Protein AF-A0AAD4SKF1-F1 (afdb_monomer_lite)

Structure (mmCIF, N/CA/C/O backbone):
data_AF-A0AAD4SKF1-F1
#
_entry.id   AF-A0AAD4SKF1-F1
#
loop_
_atom_site.group_PDB
_atom_site.id
_atom_site.type_symbol
_atom_site.label_atom_id
_atom_site.label_alt_id
_atom_site.label_comp_id
_atom_site.label_asym_id
_atom_site.label_entity_id
_atom_site.label_seq_id
_atom_site.pdbx_PDB_ins_code
_atom_site.Cartn_x
_atom_site.Cartn_y
_atom_site.Cartn_z
_atom_site.occupancy
_atom_site.B_iso_or_equiv
_atom_site.auth_seq_id
_atom_site.auth_comp_id
_atom_site.auth_asym_id
_atom_site.auth_atom_id
_atom_site.pdbx_PDB_model_num
ATOM 1 N N . MET A 1 1 ? -2.259 7.192 12.592 1.00 84.12 1 MET A N 1
ATOM 2 C CA . MET A 1 1 ? -1.597 6.979 11.289 1.00 84.12 1 MET A CA 1
ATOM 3 C C . MET A 1 1 ? -1.016 5.579 11.291 1.00 84.12 1 MET A C 1
ATOM 5 O O . MET A 1 1 ? -0.489 5.170 12.316 1.00 84.12 1 MET A O 1
ATOM 9 N N . LEU A 1 2 ? -1.175 4.856 10.191 1.00 89.69 2 LEU A N 1
ATOM 10 C CA . LEU A 1 2 ? -0.550 3.568 9.921 1.00 89.69 2 LEU A CA 1
ATOM 11 C C . LEU A 1 2 ? 0.707 3.838 9.097 1.00 89.69 2 LEU A C 1
ATOM 13 O O . LEU A 1 2 ? 0.640 4.530 8.077 1.00 89.69 2 LEU A O 1
ATOM 17 N N . PHE A 1 3 ? 1.848 3.371 9.596 1.00 91.25 3 PHE A N 1
ATOM 18 C CA . PHE A 1 3 ? 3.149 3.567 8.961 1.00 91.25 3 PHE A CA 1
ATOM 19 C C . PHE A 1 3 ? 3.421 2.466 7.932 1.00 91.25 3 PHE A C 1
ATOM 21 O O . PHE A 1 3 ? 2.846 1.385 8.055 1.00 91.25 3 PHE A O 1
ATOM 28 N N . PRO A 1 4 ? 4.313 2.688 6.953 1.00 91.12 4 PRO A N 1
ATOM 29 C CA . PRO A 1 4 ? 4.586 1.712 5.898 1.00 91.12 4 PRO A CA 1
ATOM 30 C C . PRO A 1 4 ? 4.920 0.300 6.405 1.00 91.12 4 PRO A C 1
ATOM 32 O O . PRO A 1 4 ? 4.429 -0.674 5.853 1.00 91.12 4 PRO A O 1
ATOM 35 N N . ARG A 1 5 ? 5.643 0.189 7.529 1.00 91.81 5 ARG A N 1
ATOM 36 C CA . ARG A 1 5 ? 5.985 -1.085 8.199 1.00 91.81 5 ARG A CA 1
ATOM 37 C C . ARG A 1 5 ? 4.788 -1.872 8.753 1.00 91.81 5 ARG A C 1
ATOM 39 O O . ARG A 1 5 ? 4.944 -3.023 9.130 1.00 91.81 5 ARG A O 1
ATOM 46 N N . SER A 1 6 ? 3.618 -1.243 8.867 1.00 91.75 6 SER A N 1
ATOM 47 C CA . SER A 1 6 ? 2.388 -1.902 9.329 1.00 91.75 6 SER A CA 1
ATOM 48 C C . SER A 1 6 ? 1.557 -2.503 8.195 1.00 91.75 6 SER A C 1
ATOM 50 O O . SER A 1 6 ? 0.544 -3.147 8.466 1.00 91.75 6 SER A O 1
ATOM 52 N N . PHE A 1 7 ? 1.956 -2.283 6.940 1.00 92.50 7 PHE A N 1
ATOM 53 C CA . PHE A 1 7 ? 1.319 -2.915 5.793 1.00 92.50 7 PHE A CA 1
ATOM 54 C C . PHE A 1 7 ? 1.949 -4.274 5.518 1.00 92.50 7 PHE A C 1
ATOM 56 O O . PHE A 1 7 ? 3.154 -4.432 5.670 1.00 92.50 7 PHE A O 1
ATOM 63 N N . GLY A 1 8 ? 1.129 -5.232 5.093 1.00 93.06 8 GLY A N 1
ATOM 64 C CA . GLY A 1 8 ? 1.609 -6.460 4.472 1.00 93.06 8 GLY A CA 1
ATOM 65 C C . GLY A 1 8 ? 1.597 -6.276 2.965 1.00 93.06 8 GLY A C 1
ATOM 66 O O . GLY A 1 8 ? 0.540 -6.003 2.392 1.00 93.06 8 GLY A O 1
ATOM 67 N N . ILE A 1 9 ? 2.753 -6.393 2.322 1.00 93.12 9 ILE A N 1
ATOM 68 C CA . ILE A 1 9 ? 2.884 -6.155 0.885 1.00 93.12 9 ILE A CA 1
ATOM 69 C C . ILE A 1 9 ? 3.360 -7.432 0.190 1.00 93.12 9 ILE A C 1
ATOM 71 O O . ILE A 1 9 ? 4.289 -8.113 0.629 1.00 93.12 9 ILE A O 1
ATOM 75 N N . THR A 1 10 ? 2.722 -7.778 -0.928 1.00 92.88 10 THR A N 1
ATOM 76 C CA . THR A 1 10 ? 3.161 -8.928 -1.723 1.00 92.88 10 THR A CA 1
ATOM 77 C C . THR A 1 10 ? 4.580 -8.695 -2.236 1.00 92.88 10 THR A C 1
ATOM 79 O O . THR A 1 10 ? 4.869 -7.681 -2.872 1.00 92.88 10 THR A O 1
ATOM 82 N N . TRP A 1 11 ? 5.456 -9.662 -1.950 1.00 92.38 11 TRP A N 1
ATOM 83 C CA . TRP A 1 11 ? 6.889 -9.627 -2.257 1.00 92.38 11 TRP A CA 1
ATOM 84 C C . TRP A 1 11 ? 7.690 -8.510 -1.563 1.00 92.38 11 TRP A C 1
ATOM 86 O O . TRP A 1 11 ? 8.772 -8.174 -2.030 1.00 92.38 11 TRP A O 1
ATOM 96 N N . GLU A 1 12 ? 7.221 -7.966 -0.435 1.00 91.69 12 GLU A N 1
ATOM 97 C CA . GLU A 1 12 ? 7.895 -6.861 0.283 1.00 91.69 12 GLU A CA 1
ATOM 98 C C . GLU A 1 12 ? 9.364 -7.127 0.653 1.00 91.69 12 GLU A C 1
ATOM 100 O O . GLU A 1 12 ? 10.178 -6.209 0.707 1.00 91.69 12 GLU A O 1
ATOM 105 N N . ASN A 1 13 ? 9.712 -8.393 0.902 1.00 90.94 13 ASN A N 1
ATOM 106 C CA . ASN A 1 13 ? 11.055 -8.803 1.316 1.00 90.94 13 ASN A CA 1
ATOM 107 C C . ASN A 1 13 ? 12.017 -8.997 0.132 1.00 90.94 13 ASN A C 1
ATOM 109 O O . ASN A 1 13 ? 13.174 -9.362 0.333 1.00 90.94 13 ASN A O 1
ATOM 113 N N . ASP A 1 14 ? 11.549 -8.780 -1.097 1.00 94.81 14 ASP A N 1
ATOM 114 C CA . ASP A 1 14 ? 12.344 -8.918 -2.308 1.00 94.81 14 ASP A CA 1
ATOM 115 C C . ASP A 1 14 ? 12.666 -7.541 -2.895 1.00 94.81 14 ASP A C 1
ATOM 117 O O . ASP A 1 14 ? 11.816 -6.844 -3.460 1.00 94.81 14 ASP A O 1
ATOM 121 N N . THR A 1 15 ? 13.942 -7.171 -2.795 1.00 94.69 15 THR A N 1
ATOM 122 C CA . THR A 1 15 ? 14.449 -5.865 -3.228 1.00 94.69 15 THR A CA 1
ATOM 123 C C . THR A 1 15 ? 14.369 -5.635 -4.734 1.00 94.69 15 THR A C 1
ATOM 125 O O . THR A 1 15 ? 14.543 -4.506 -5.191 1.00 94.69 15 THR A O 1
ATOM 128 N N . ARG A 1 16 ? 14.066 -6.675 -5.523 1.00 95.19 16 ARG A N 1
ATOM 129 C CA . ARG A 1 16 ? 13.777 -6.546 -6.959 1.00 95.19 16 ARG A CA 1
ATOM 130 C C . ARG A 1 16 ? 12.426 -5.884 -7.221 1.00 95.19 16 ARG A C 1
ATOM 132 O O . ARG A 1 16 ? 12.236 -5.327 -8.299 1.00 95.19 16 ARG A O 1
ATOM 139 N N . TYR A 1 17 ? 11.503 -5.956 -6.263 1.00 95.56 17 TYR A N 1
ATOM 140 C CA . TYR A 1 17 ? 10.140 -5.442 -6.396 1.00 95.56 17 TYR A CA 1
ATOM 141 C C . TYR A 1 17 ? 9.876 -4.250 -5.486 1.00 95.56 17 TYR A C 1
ATOM 143 O O . TYR A 1 17 ? 9.131 -3.354 -5.884 1.00 95.56 17 TYR A O 1
ATOM 151 N N . TRP A 1 18 ? 10.511 -4.202 -4.313 1.00 95.81 18 TRP A N 1
ATOM 152 C CA . TRP A 1 18 ? 10.279 -3.144 -3.339 1.00 95.81 18 TRP A CA 1
ATOM 153 C C . TRP A 1 18 ? 11.546 -2.695 -2.617 1.00 95.81 18 TRP A C 1
ATOM 155 O O . TRP A 1 18 ? 12.350 -3.511 -2.182 1.00 95.81 18 TRP A O 1
ATOM 165 N N . ILE A 1 19 ? 11.709 -1.387 -2.424 1.00 94.94 19 ILE A N 1
ATOM 166 C CA . ILE A 1 19 ? 12.865 -0.813 -1.723 1.00 94.94 19 ILE A CA 1
ATOM 167 C C . ILE A 1 19 ? 12.383 0.065 -0.568 1.00 94.94 19 ILE A C 1
ATOM 169 O O . ILE A 1 19 ? 11.399 0.797 -0.685 1.00 94.94 19 ILE A O 1
ATOM 173 N N . TRP A 1 20 ? 13.066 -0.031 0.571 1.00 93.88 20 TRP A N 1
ATOM 174 C CA . TRP A 1 20 ? 12.877 0.870 1.706 1.00 93.88 20 TRP A CA 1
ATOM 175 C C . TRP A 1 20 ? 13.731 2.119 1.513 1.00 93.88 20 TRP A C 1
ATOM 177 O O . TRP A 1 20 ? 14.927 2.017 1.249 1.00 93.88 20 TRP A O 1
ATOM 187 N N . LEU A 1 21 ? 13.115 3.289 1.653 1.00 91.00 21 LEU A N 1
ATOM 188 C CA . LEU A 1 21 ? 13.777 4.586 1.550 1.00 91.00 21 LEU A CA 1
ATOM 189 C C . LEU A 1 21 ? 13.539 5.390 2.823 1.00 91.00 21 LEU A C 1
ATOM 191 O O . LEU A 1 21 ? 12.460 5.321 3.407 1.00 91.00 21 LEU A O 1
ATOM 195 N N . SER A 1 22 ? 14.509 6.215 3.202 1.00 89.69 22 SER A N 1
ATOM 196 C CA . SER A 1 22 ? 14.328 7.240 4.229 1.00 89.69 22 SER A CA 1
ATOM 197 C C . SER A 1 22 ? 14.125 8.581 3.543 1.00 89.69 22 SER A C 1
ATOM 199 O O . SER A 1 22 ? 15.002 9.048 2.820 1.00 89.69 22 SER A O 1
ATOM 201 N N . ILE A 1 23 ? 12.962 9.198 3.750 1.00 85.19 23 ILE A N 1
ATOM 202 C CA . ILE A 1 23 ? 12.700 10.555 3.266 1.00 85.19 23 ILE A CA 1
ATOM 203 C C . ILE A 1 23 ? 12.734 11.538 4.427 1.00 85.19 23 ILE A C 1
ATOM 205 O O . ILE A 1 23 ? 12.078 11.341 5.452 1.00 85.19 23 ILE A O 1
ATOM 209 N N . THR A 1 24 ? 13.458 12.631 4.239 1.00 83.62 24 THR A N 1
ATOM 210 C CA . THR A 1 24 ? 13.462 13.752 5.172 1.00 83.62 24 THR A CA 1
ATOM 211 C C . THR A 1 24 ? 12.241 14.623 4.905 1.00 83.62 24 THR A C 1
ATOM 213 O O . THR A 1 24 ? 12.011 15.058 3.774 1.00 83.62 24 THR A O 1
ATOM 216 N N . LYS A 1 25 ? 11.427 14.875 5.932 1.00 72.06 25 LYS A N 1
ATOM 217 C CA . LYS A 1 25 ? 10.344 15.859 5.861 1.00 72.06 25 LYS A CA 1
ATOM 218 C C . LYS A 1 25 ? 10.623 17.031 6.796 1.00 72.06 25 LYS A C 1
ATOM 220 O O . LYS A 1 25 ? 10.913 16.787 7.970 1.00 72.06 25 LYS A O 1
ATOM 225 N N . PRO A 1 26 ? 10.418 18.274 6.328 1.00 72.69 26 PRO A N 1
ATOM 226 C CA . PRO A 1 26 ? 10.437 19.435 7.202 1.00 72.69 26 PRO A CA 1
ATOM 227 C C . PRO A 1 26 ? 9.386 19.274 8.300 1.00 72.69 26 PRO A C 1
ATOM 229 O O . PRO A 1 26 ? 8.220 18.985 8.007 1.00 72.69 26 PRO A O 1
ATOM 232 N N . SER A 1 27 ? 9.781 19.463 9.557 1.00 73.81 27 SER A N 1
ATOM 233 C CA . SER A 1 27 ? 8.853 19.486 10.688 1.00 73.81 27 SER A CA 1
ATOM 234 C C . SER A 1 27 ? 9.143 20.668 11.622 1.00 73.81 27 SER A C 1
ATOM 236 O O . SER A 1 27 ? 10.276 21.154 1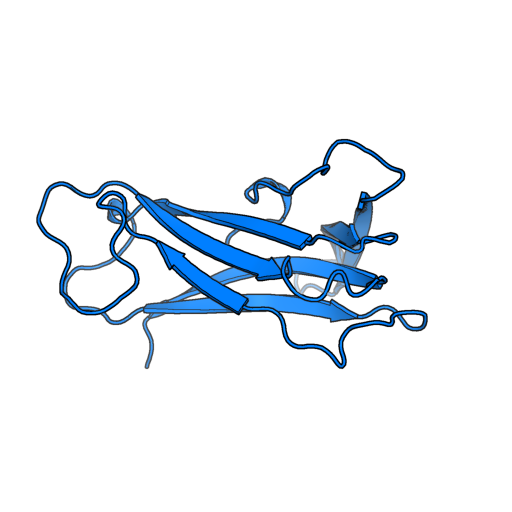1.664 1.00 73.81 27 SER A O 1
ATOM 238 N N . PRO A 1 28 ? 8.148 21.143 12.399 1.00 68.44 28 PRO A N 1
ATOM 239 C CA . PRO A 1 28 ? 8.322 22.277 13.312 1.00 68.44 28 PRO A CA 1
ATOM 240 C C . PRO A 1 28 ? 9.400 22.060 14.385 1.00 68.44 28 PRO A C 1
ATOM 242 O O . PRO A 1 28 ? 9.922 23.027 14.928 1.00 68.44 28 PRO A O 1
ATOM 245 N N . SER A 1 29 ? 9.720 20.802 14.704 1.00 74.06 29 SER A N 1
ATOM 246 C CA . SER A 1 29 ? 10.708 20.401 15.713 1.00 74.06 29 SER A CA 1
ATOM 247 C C . SER A 1 29 ? 12.060 19.982 15.117 1.00 74.06 29 SER A C 1
ATOM 249 O O . SER A 1 29 ? 12.864 19.369 15.814 1.00 74.06 29 SER A O 1
ATOM 251 N N . GLY A 1 30 ? 12.305 20.288 13.840 1.00 72.75 30 GLY A N 1
ATOM 252 C CA . GLY A 1 30 ? 13.463 19.816 13.077 1.00 72.75 30 GLY A CA 1
ATOM 253 C C . GLY A 1 30 ? 13.077 18.759 12.047 1.00 72.75 30 GLY A C 1
ATOM 254 O O . GLY A 1 30 ? 11.969 18.224 12.066 1.00 72.75 30 GLY A O 1
ATOM 255 N N . ASP A 1 31 ? 13.974 18.481 11.114 1.00 76.00 31 ASP A N 1
ATOM 256 C CA . ASP A 1 31 ? 13.721 17.524 10.044 1.00 76.00 31 ASP A CA 1
ATOM 257 C C . ASP A 1 31 ? 13.495 16.112 10.601 1.00 76.00 31 ASP A C 1
ATOM 259 O O . ASP A 1 31 ? 14.285 15.601 11.393 1.00 76.00 31 ASP A O 1
ATOM 263 N N . ALA A 1 32 ? 12.389 15.485 10.196 1.00 78.12 32 ALA A N 1
ATOM 264 C CA . ALA A 1 32 ? 12.043 14.129 10.598 1.00 78.12 32 ALA A CA 1
ATOM 265 C C . ALA A 1 32 ? 12.305 13.162 9.442 1.00 78.12 32 ALA A C 1
ATOM 267 O O . ALA A 1 32 ? 11.778 13.346 8.339 1.00 78.12 32 ALA A O 1
ATOM 268 N N . GLU A 1 33 ? 13.080 12.113 9.703 1.00 83.00 33 GLU A N 1
ATOM 269 C CA . GLU A 1 33 ? 13.228 10.993 8.779 1.00 83.00 33 GLU A CA 1
ATOM 270 C C . GLU A 1 33 ? 12.037 10.048 8.901 1.00 83.00 33 GLU A C 1
ATOM 272 O O . GLU A 1 33 ? 11.611 9.670 9.995 1.00 83.00 33 GLU A O 1
ATOM 277 N N . ILE A 1 34 ? 11.474 9.677 7.757 1.00 85.44 34 ILE A N 1
ATOM 278 C CA . ILE A 1 34 ? 10.358 8.743 7.674 1.00 85.44 34 ILE A CA 1
ATOM 279 C C . ILE A 1 34 ? 10.753 7.635 6.713 1.00 85.44 34 ILE A C 1
ATOM 281 O O . ILE A 1 34 ? 11.038 7.899 5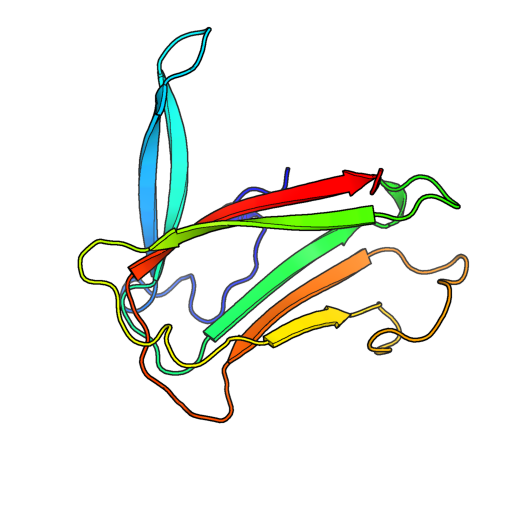.544 1.00 85.44 34 ILE A O 1
ATOM 285 N N . GLU A 1 35 ? 10.706 6.398 7.199 1.00 91.12 35 GLU A N 1
ATOM 286 C CA . GLU A 1 35 ? 10.801 5.227 6.338 1.00 91.12 35 GLU A CA 1
ATOM 287 C C . GLU A 1 35 ? 9.557 5.124 5.452 1.00 91.12 35 GLU A C 1
ATOM 289 O O . GLU A 1 35 ? 8.416 5.160 5.927 1.00 91.12 35 GLU A O 1
ATOM 294 N N . VAL A 1 36 ? 9.784 4.980 4.153 1.00 92.62 36 VAL A N 1
ATOM 295 C CA . VAL A 1 36 ? 8.762 4.789 3.127 1.00 92.62 36 VAL A CA 1
ATOM 296 C C . VAL A 1 36 ? 9.122 3.610 2.244 1.00 92.62 36 VAL A C 1
ATOM 298 O O . VAL A 1 36 ? 10.275 3.181 2.201 1.00 92.62 36 VAL A O 1
ATOM 301 N N . HIS A 1 37 ? 8.123 3.089 1.539 1.00 93.56 37 HIS A N 1
ATOM 302 C CA . HIS A 1 37 ? 8.306 1.931 0.678 1.00 93.56 37 HIS A CA 1
ATOM 303 C C . HIS A 1 37 ? 8.040 2.297 -0.777 1.00 93.56 37 HIS A C 1
ATOM 305 O O . HIS A 1 37 ? 6.942 2.755 -1.098 1.00 93.56 37 HIS A O 1
ATOM 311 N N . GLU A 1 38 ? 9.046 2.123 -1.632 1.00 95.75 38 GLU A N 1
ATOM 312 C CA . GLU A 1 38 ? 8.959 2.358 -3.070 1.00 95.75 38 GLU A CA 1
ATOM 313 C C . GLU A 1 38 ? 8.761 1.053 -3.842 1.00 95.75 38 GLU A C 1
ATOM 315 O O . GLU A 1 38 ? 9.472 0.072 -3.624 1.00 95.75 38 GLU A O 1
ATOM 320 N N . LEU A 1 39 ? 7.818 1.082 -4.780 1.00 96.62 39 LEU A N 1
ATOM 321 C CA . LEU A 1 39 ? 7.578 0.036 -5.759 1.00 96.62 39 LEU A CA 1
ATOM 322 C C . LEU A 1 39 ? 8.560 0.149 -6.928 1.00 96.62 39 LEU A C 1
ATOM 324 O O . LEU A 1 39 ? 8.467 1.081 -7.728 1.00 96.62 39 LEU A O 1
ATOM 328 N N . VAL A 1 40 ? 9.444 -0.835 -7.074 1.00 96.81 40 VAL A N 1
ATOM 329 C CA . VAL A 1 40 ? 10.460 -0.874 -8.134 1.00 96.81 40 VAL A CA 1
ATOM 330 C C . VAL A 1 40 ? 9.824 -1.168 -9.485 1.00 96.81 40 VAL A C 1
ATOM 332 O O . VAL A 1 40 ? 9.958 -0.360 -10.398 1.00 96.81 40 VAL A O 1
ATOM 335 N N . ASN A 1 41 ? 9.161 -2.319 -9.638 1.00 95.62 41 ASN A N 1
ATOM 336 C CA . ASN A 1 41 ? 8.405 -2.667 -10.842 1.00 95.62 41 ASN A CA 1
ATOM 337 C C . ASN A 1 41 ? 7.639 -3.989 -10.661 1.00 95.62 41 ASN A C 1
ATOM 339 O O . ASN A 1 41 ? 8.268 -5.023 -10.444 1.00 95.62 41 ASN A O 1
ATOM 343 N N . VAL A 1 42 ? 6.313 -3.996 -10.807 1.00 94.94 42 VAL A N 1
ATOM 344 C CA . VAL A 1 42 ? 5.495 -5.227 -10.740 1.00 94.94 42 VAL A CA 1
ATOM 345 C C . VAL A 1 42 ? 4.318 -5.178 -11.710 1.00 94.94 42 VAL A C 1
ATOM 347 O O . VAL A 1 42 ? 3.798 -4.105 -11.996 1.00 94.94 42 VAL A O 1
ATOM 350 N N . CYS A 1 43 ? 3.854 -6.337 -12.177 1.00 92.81 43 CYS A N 1
ATOM 351 C CA . CYS A 1 43 ? 2.584 -6.487 -12.901 1.00 92.81 43 CYS A CA 1
ATOM 352 C C . CYS A 1 43 ? 1.427 -6.982 -12.017 1.00 92.81 43 CYS A C 1
ATOM 354 O O . CYS A 1 43 ? 0.293 -7.042 -12.472 1.00 92.81 43 CYS A O 1
ATOM 356 N N . TRP A 1 44 ? 1.713 -7.333 -10.763 1.00 92.88 44 TRP A N 1
ATOM 357 C CA . TRP A 1 44 ? 0.746 -7.768 -9.761 1.00 92.88 44 TRP A CA 1
ATOM 358 C C . TRP A 1 44 ? 1.020 -6.970 -8.493 1.00 92.88 44 TRP A C 1
ATOM 360 O O . TRP A 1 44 ? 2.127 -7.017 -7.958 1.00 92.88 44 TRP A O 1
ATOM 370 N N . LEU A 1 45 ? 0.018 -6.243 -8.005 1.00 91.69 45 LEU A N 1
ATOM 371 C CA . LEU A 1 45 ? 0.151 -5.390 -6.827 1.00 91.69 45 LEU A CA 1
ATOM 372 C C . LEU A 1 45 ? -0.880 -5.788 -5.776 1.00 91.69 45 LEU A C 1
ATOM 374 O O . LEU A 1 45 ? -2.066 -5.696 -6.063 1.00 91.69 45 LEU A O 1
ATOM 378 N N . THR A 1 46 ? -0.449 -6.171 -4.571 1.00 93.12 46 THR A N 1
ATOM 379 C CA . THR A 1 46 ? -1.328 -6.256 -3.391 1.00 93.12 46 THR A CA 1
ATOM 380 C C . THR A 1 46 ? -0.663 -5.590 -2.192 1.00 93.12 46 THR A C 1
ATOM 382 O O . THR A 1 46 ? 0.460 -5.935 -1.819 1.00 93.12 46 THR A O 1
ATOM 385 N N . ILE A 1 47 ? -1.363 -4.636 -1.583 1.00 92.75 47 ILE A N 1
ATOM 386 C CA . ILE A 1 47 ? -0.974 -3.969 -0.339 1.00 92.75 47 ILE A CA 1
ATOM 387 C C . ILE A 1 47 ? -2.134 -4.139 0.635 1.00 92.75 47 ILE A C 1
ATOM 389 O O . ILE A 1 47 ? -3.247 -3.703 0.350 1.00 92.75 47 ILE A O 1
ATOM 393 N N . HIS A 1 48 ? -1.868 -4.725 1.794 1.00 91.88 48 HIS A N 1
ATOM 394 C CA . HIS A 1 48 ? -2.838 -4.899 2.865 1.00 91.88 48 HIS A CA 1
ATOM 395 C C . HIS A 1 48 ? -2.491 -3.988 4.030 1.00 91.88 48 HIS A C 1
ATOM 397 O O . HIS A 1 48 ? -1.346 -3.939 4.475 1.00 91.88 48 HIS A O 1
ATOM 403 N N . GLY A 1 49 ? -3.489 -3.324 4.592 1.00 90.56 49 GLY A N 1
ATOM 404 C CA . GLY A 1 49 ? -3.380 -2.752 5.921 1.00 90.56 49 GLY A CA 1
ATOM 405 C C . GLY A 1 49 ? -4.500 -3.231 6.817 1.00 90.56 49 GLY A C 1
ATOM 406 O O . GLY A 1 49 ? -5.579 -3.601 6.361 1.00 90.56 49 GLY A O 1
ATOM 407 N N . LYS A 1 50 ? -4.200 -3.245 8.109 1.00 89.56 50 LYS A N 1
ATOM 408 C CA . LYS A 1 50 ? -5.061 -3.780 9.155 1.00 89.56 50 LYS A CA 1
ATOM 409 C C . LYS A 1 50 ? -5.411 -2.688 10.149 1.00 89.56 50 LYS A C 1
ATOM 411 O O . LYS A 1 50 ? -4.581 -1.838 10.481 1.00 89.56 50 LYS A O 1
ATOM 416 N N . LEU A 1 51 ? -6.650 -2.711 10.618 1.00 87.88 51 LEU A N 1
ATOM 417 C CA . LEU A 1 51 ? -7.181 -1.755 11.573 1.00 87.88 51 LEU A CA 1
ATOM 418 C C . LEU A 1 51 ? -7.992 -2.477 12.639 1.00 87.88 51 LEU A C 1
ATOM 420 O O . LEU A 1 51 ? -9.053 -3.022 12.356 1.00 87.88 51 LEU A O 1
ATOM 424 N N . GLU A 1 52 ? -7.542 -2.406 13.884 1.00 86.44 52 GLU A N 1
ATOM 425 C CA . GLU A 1 52 ? -8.333 -2.889 15.011 1.00 86.44 52 GLU A CA 1
ATOM 426 C C . GLU A 1 52 ? -9.593 -2.031 15.203 1.00 86.44 52 GLU A C 1
ATOM 428 O O . GLU A 1 52 ? -9.505 -0.822 15.442 1.00 86.44 52 GLU A O 1
ATOM 433 N N . ILE A 1 53 ? -10.771 -2.658 15.135 1.00 83.38 53 ILE A N 1
ATOM 434 C CA . ILE A 1 53 ? -12.067 -1.965 15.262 1.00 83.38 53 ILE A CA 1
ATOM 435 C C . ILE A 1 53 ? -12.243 -1.390 16.669 1.00 83.38 53 ILE A C 1
ATOM 437 O O . ILE A 1 53 ? -12.851 -0.338 16.833 1.00 83.38 53 ILE A O 1
ATOM 441 N N . SER A 1 54 ? -11.648 -2.025 17.683 1.00 83.44 54 SER A N 1
ATOM 442 C CA . SER A 1 54 ? -11.652 -1.554 19.076 1.00 83.44 54 SER A CA 1
ATOM 443 C C . SER A 1 54 ? -11.061 -0.150 19.251 1.00 83.44 54 SER A C 1
ATOM 445 O O . SER A 1 54 ? -11.325 0.511 20.253 1.00 83.44 54 SER A O 1
ATOM 447 N N . ARG A 1 55 ? -10.269 0.324 18.279 1.00 84.81 55 ARG A N 1
ATOM 448 C CA . ARG A 1 55 ? -9.691 1.674 18.264 1.00 84.81 55 ARG A CA 1
ATOM 449 C C . ARG A 1 55 ? -10.636 2.721 17.669 1.00 84.81 55 ARG A C 1
ATOM 451 O O . ARG A 1 55 ? -10.286 3.901 17.644 1.00 84.81 55 ARG A O 1
ATOM 458 N N . LEU A 1 56 ? -11.798 2.304 17.170 1.00 87.38 56 LEU A N 1
ATOM 459 C CA . LEU A 1 56 ? -12.819 3.161 16.582 1.00 87.38 56 LEU A CA 1
ATOM 460 C C . LEU A 1 56 ? -13.956 3.410 17.573 1.00 87.38 56 LEU A C 1
ATOM 462 O O . LEU A 1 56 ? -14.321 2.557 18.377 1.00 87.38 56 LEU A O 1
ATOM 466 N N . SER A 1 57 ? -14.540 4.599 17.494 1.00 89.25 57 SER A N 1
ATOM 467 C CA . SER A 1 57 ? -15.711 4.971 18.277 1.00 89.25 57 SER A CA 1
ATOM 468 C C . SER A 1 57 ? -16.982 4.440 17.603 1.00 89.25 57 SER A C 1
ATOM 470 O O . SER A 1 57 ? -17.189 4.695 16.411 1.00 89.25 57 SER A O 1
ATOM 472 N N . PRO A 1 58 ? -17.862 3.737 18.340 1.00 87.38 58 PRO A N 1
ATOM 473 C CA . PRO A 1 58 ? -19.134 3.268 17.801 1.00 87.38 58 PRO A CA 1
ATOM 474 C C . PRO A 1 58 ? -19.991 4.410 17.244 1.00 87.38 58 PRO A C 1
ATOM 476 O O . PRO A 1 58 ? -20.018 5.509 17.793 1.00 87.38 58 PRO A O 1
ATOM 479 N N . GLY A 1 59 ? -20.716 4.141 16.156 1.00 85.00 59 GLY A N 1
ATOM 480 C CA . GLY A 1 59 ? -21.634 5.108 15.539 1.00 85.00 59 GLY A CA 1
ATOM 481 C C . GLY A 1 59 ? -20.964 6.238 14.748 1.00 85.00 59 GLY A C 1
ATOM 482 O O . GLY A 1 59 ? -21.667 7.092 14.212 1.00 85.00 59 GLY A O 1
ATOM 483 N N . VAL A 1 60 ? -19.633 6.241 14.637 1.00 88.31 60 VAL A N 1
ATOM 484 C CA . VAL A 1 60 ? -18.878 7.224 13.852 1.00 88.31 60 VAL A CA 1
ATOM 485 C C . VAL A 1 60 ? -18.523 6.637 12.488 1.00 88.31 60 VAL A C 1
ATOM 487 O O . VAL A 1 60 ? -18.026 5.517 12.386 1.00 88.31 60 VAL A O 1
ATOM 490 N N . ASN A 1 61 ? -18.752 7.409 11.425 1.00 86.44 61 ASN A N 1
ATOM 491 C CA . ASN A 1 61 ? -18.262 7.063 10.095 1.00 86.44 61 ASN A CA 1
ATOM 492 C C . ASN A 1 61 ? -16.776 7.408 10.004 1.00 86.44 61 ASN A C 1
ATOM 494 O O . ASN A 1 61 ? -16.387 8.537 10.295 1.00 86.44 61 ASN A O 1
ATOM 498 N N . TYR A 1 62 ? -15.957 6.460 9.564 1.00 88.12 62 TYR A N 1
ATOM 499 C CA . TYR A 1 62 ? -14.528 6.665 9.349 1.00 88.12 62 TYR A CA 1
ATOM 500 C C . TYR A 1 62 ? -14.194 6.643 7.861 1.00 88.12 62 TYR A C 1
ATOM 502 O O . TYR A 1 62 ? -14.864 5.985 7.067 1.00 88.12 62 TYR A O 1
ATOM 510 N N . GLU A 1 63 ? -13.129 7.345 7.496 1.00 88.19 63 GLU A N 1
ATOM 511 C CA . GLU A 1 63 ? -12.484 7.223 6.194 1.00 88.19 63 GLU A CA 1
ATOM 512 C C . GLU A 1 63 ? -11.019 6.813 6.358 1.00 88.19 63 GLU A C 1
ATOM 514 O O . GLU A 1 63 ? -10.357 7.179 7.337 1.00 88.19 63 GLU A O 1
ATOM 519 N N . VAL A 1 64 ? -10.526 6.049 5.381 1.00 87.38 64 VAL A N 1
ATOM 520 C CA . VAL A 1 64 ? -9.119 5.667 5.254 1.00 87.38 64 VAL A CA 1
ATOM 521 C 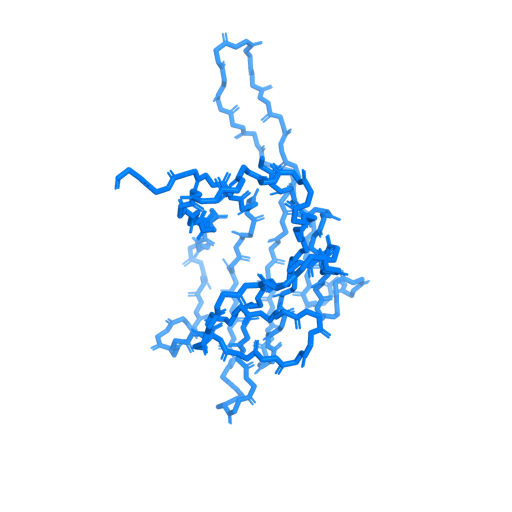C . VAL A 1 64 ? -8.516 6.482 4.115 1.00 87.38 64 VAL A C 1
ATOM 523 O O . VAL A 1 64 ? -8.957 6.389 2.974 1.00 87.38 64 VAL A O 1
ATOM 526 N N . VAL A 1 65 ? -7.513 7.296 4.431 1.00 89.44 65 VAL A N 1
ATOM 527 C CA . VAL A 1 65 ? -6.809 8.158 3.477 1.00 89.44 65 VAL A CA 1
ATOM 528 C C . VAL A 1 65 ? -5.389 7.640 3.308 1.00 89.44 65 VAL A C 1
ATOM 530 O O . VAL A 1 65 ? -4.578 7.742 4.230 1.00 89.44 65 VAL A O 1
ATOM 533 N N . PHE A 1 66 ? -5.072 7.099 2.134 1.00 89.00 66 PHE A N 1
ATOM 534 C CA . PHE A 1 66 ? -3.705 6.711 1.797 1.00 89.00 66 PHE A CA 1
ATOM 535 C C . PHE A 1 66 ? -2.876 7.935 1.428 1.00 89.00 66 PHE A C 1
ATOM 537 O O . PHE A 1 66 ? -3.308 8.795 0.663 1.00 89.00 66 PHE A O 1
ATOM 544 N N . ILE A 1 67 ? -1.663 7.999 1.967 1.00 91.81 67 ILE A N 1
ATOM 545 C CA . ILE A 1 67 ? -0.683 9.018 1.620 1.00 91.81 67 ILE A CA 1
ATOM 546 C C . ILE A 1 67 ? 0.355 8.358 0.724 1.00 91.81 67 ILE A C 1
ATOM 548 O O . ILE A 1 67 ? 1.166 7.551 1.183 1.00 91.81 67 ILE A O 1
ATOM 552 N N . VAL A 1 68 ? 0.333 8.728 -0.551 1.00 91.81 68 VAL A N 1
ATOM 553 C CA . VAL A 1 68 ? 1.211 8.171 -1.581 1.00 91.81 68 VAL A CA 1
ATOM 554 C C . VAL A 1 68 ? 1.917 9.274 -2.363 1.00 91.81 68 VAL A C 1
ATOM 556 O O . VAL A 1 68 ? 1.504 10.434 -2.336 1.00 91.81 68 VAL A O 1
ATOM 559 N N . MET A 1 69 ? 3.002 8.915 -3.040 1.00 92.88 69 MET A N 1
ATOM 560 C CA . MET A 1 69 ? 3.631 9.723 -4.084 1.00 92.88 69 MET A CA 1
ATOM 561 C C . MET A 1 69 ? 3.935 8.850 -5.292 1.00 92.88 69 MET A C 1
ATOM 563 O O . MET A 1 69 ? 4.107 7.642 -5.151 1.00 92.88 69 MET A O 1
ATOM 567 N N . LEU A 1 70 ? 4.054 9.486 -6.451 1.00 94.44 70 LEU A N 1
ATOM 568 C CA . LEU A 1 70 ? 4.617 8.886 -7.648 1.00 94.44 70 LEU A CA 1
ATOM 569 C C . LEU A 1 70 ? 5.976 9.530 -7.925 1.00 94.44 70 LEU A C 1
ATOM 571 O O . LEU A 1 70 ? 6.084 10.756 -7.893 1.00 94.44 70 LEU A O 1
ATOM 575 N N . GLN A 1 71 ? 6.994 8.703 -8.155 1.00 94.50 71 GLN A N 1
ATOM 576 C CA . GLN A 1 71 ? 8.310 9.146 -8.611 1.00 94.50 71 GLN A CA 1
ATOM 577 C C . GLN A 1 71 ? 8.231 9.737 -10.025 1.00 94.50 71 GLN A C 1
ATOM 579 O O . GLN A 1 71 ? 7.289 9.471 -10.777 1.00 94.50 71 GLN A O 1
ATOM 584 N N . GLU A 1 72 ? 9.237 10.527 -10.396 1.00 94.00 72 GLU A N 1
ATOM 585 C CA . GLU A 1 72 ? 9.314 11.174 -11.712 1.00 94.00 72 GLU A CA 1
ATOM 586 C C . GLU A 1 72 ? 9.306 10.159 -12.867 1.00 94.00 72 GLU A C 1
ATOM 588 O O . GLU A 1 72 ? 8.645 10.378 -13.878 1.00 94.00 72 GLU A O 1
ATOM 593 N N . ASP A 1 73 ? 9.960 9.009 -12.690 1.00 94.75 73 ASP A N 1
ATOM 594 C CA . ASP A 1 73 ? 10.034 7.924 -13.674 1.00 94.75 73 ASP A CA 1
ATOM 595 C C . ASP A 1 73 ? 8.923 6.863 -13.510 1.00 94.75 73 ASP A C 1
ATOM 597 O O . ASP A 1 73 ? 9.024 5.744 -14.029 1.00 94.75 73 ASP A O 1
ATOM 601 N N . SER A 1 74 ? 7.855 7.196 -12.777 1.00 96.44 74 SER A N 1
ATOM 602 C CA . SER A 1 74 ? 6.718 6.299 -12.557 1.00 96.44 74 SER A CA 1
ATOM 603 C C . SER A 1 74 ? 5.904 6.052 -13.831 1.00 96.44 74 SER A C 1
ATOM 605 O O . SER A 1 74 ? 5.735 6.918 -14.689 1.00 96.44 74 SER A O 1
ATOM 607 N N . TYR A 1 75 ? 5.344 4.846 -13.946 1.00 96.69 75 TYR A N 1
ATOM 608 C CA . TYR A 1 75 ? 4.459 4.474 -15.051 1.00 96.69 75 TYR A CA 1
ATOM 609 C C . TYR A 1 75 ? 3.471 3.379 -14.637 1.00 96.69 75 TYR A C 1
ATOM 611 O O . TYR A 1 75 ? 3.599 2.773 -13.573 1.00 96.69 75 TYR A O 1
ATOM 619 N N . GLY A 1 76 ? 2.477 3.122 -15.494 1.00 93.31 76 GLY A N 1
ATOM 620 C CA . GLY A 1 76 ? 1.498 2.047 -15.294 1.00 93.31 76 GLY A CA 1
ATOM 621 C C . GLY A 1 76 ? 0.302 2.409 -14.407 1.00 93.31 76 GLY A C 1
ATOM 622 O O . GLY A 1 76 ? -0.533 1.549 -14.130 1.00 93.31 76 GLY A O 1
ATOM 623 N N . TRP A 1 77 ? 0.191 3.675 -13.994 1.00 92.50 77 TRP A N 1
ATOM 624 C CA . TRP A 1 77 ? -0.878 4.195 -13.124 1.00 92.50 77 TRP A CA 1
ATOM 625 C C . TRP A 1 77 ? -2.095 4.747 -13.876 1.00 92.50 77 TRP A C 1
ATOM 627 O O . TRP A 1 77 ? -3.041 5.219 -13.256 1.00 92.50 77 TRP A O 1
ATOM 637 N N . SER A 1 78 ? -2.094 4.685 -15.212 1.00 89.62 78 SER A N 1
ATOM 638 C CA . SER A 1 78 ? -3.285 4.959 -16.029 1.00 89.62 78 SER A CA 1
ATOM 639 C C . SER A 1 78 ? -4.340 3.857 -15.902 1.00 89.62 78 SER A C 1
ATOM 641 O O . SER A 1 78 ? -5.521 4.095 -16.154 1.00 89.62 78 SER A O 1
ATOM 643 N N . VAL A 1 79 ? -3.920 2.654 -15.498 1.00 87.19 79 VAL A N 1
ATOM 644 C CA . VAL A 1 79 ? -4.810 1.566 -15.103 1.00 87.19 79 VAL A CA 1
ATOM 645 C C . VAL A 1 79 ? -5.108 1.724 -13.609 1.00 87.19 79 VAL A C 1
ATOM 647 O O . VAL A 1 79 ? -4.164 1.689 -12.815 1.00 87.19 79 VAL A O 1
ATOM 650 N N . PRO A 1 80 ? -6.381 1.907 -13.214 1.00 86.50 80 PRO A N 1
ATOM 651 C CA . PRO A 1 80 ? -6.740 2.081 -11.813 1.00 86.50 80 PRO A CA 1
ATOM 652 C C . PRO A 1 80 ? -6.439 0.817 -11.002 1.00 86.50 80 PRO A C 1
ATOM 654 O O . PRO A 1 80 ? -6.430 -0.290 -11.539 1.00 86.50 80 PRO A O 1
ATOM 657 N N . VAL A 1 81 ? -6.215 1.016 -9.706 1.00 88.06 81 VAL A N 1
ATOM 658 C CA . VAL A 1 81 ? -6.138 -0.047 -8.698 1.00 88.06 81 VAL A CA 1
ATOM 659 C C . VAL A 1 81 ? -7.460 -0.113 -7.944 1.00 88.06 81 VAL A C 1
ATOM 661 O O . VAL A 1 81 ? -8.128 0.910 -7.768 1.00 88.06 81 VAL A O 1
ATOM 664 N N . ASP A 1 82 ? -7.810 -1.297 -7.469 1.00 88.06 82 ASP A N 1
ATOM 665 C CA . ASP A 1 82 ? -8.985 -1.500 -6.637 1.00 88.06 82 ASP A CA 1
ATOM 666 C C . ASP A 1 82 ? -8.668 -1.163 -5.181 1.00 88.06 82 ASP A C 1
ATOM 668 O O . ASP A 1 82 ? -7.584 -1.463 -4.674 1.00 88.06 82 ASP A O 1
ATOM 672 N N . LEU A 1 83 ? -9.629 -0.524 -4.512 1.00 85.75 83 LEU A N 1
ATOM 673 C CA . LEU A 1 83 ? -9.595 -0.239 -3.081 1.00 85.75 83 LEU A CA 1
ATOM 674 C C . LE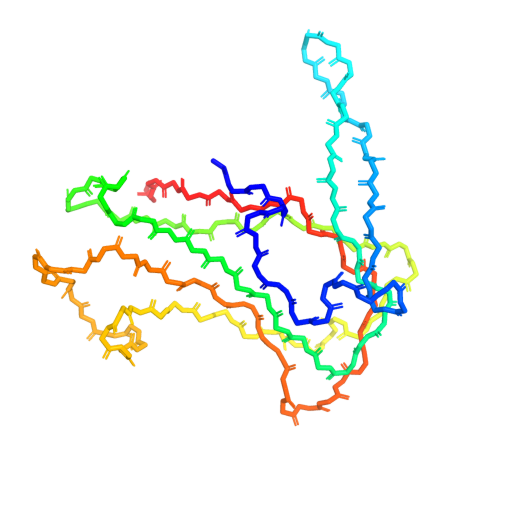U A 1 83 ? -10.730 -1.003 -2.405 1.00 85.75 83 LEU A C 1
ATOM 676 O O . LEU A 1 83 ? -11.899 -0.634 -2.536 1.00 85.75 83 LEU A O 1
ATOM 680 N N . CYS A 1 84 ? -10.380 -2.045 -1.661 1.00 83.62 84 CYS A N 1
ATOM 681 C CA . CYS A 1 84 ? -11.338 -2.922 -0.999 1.00 83.62 84 CYS A CA 1
ATOM 682 C C . CYS A 1 84 ? -11.272 -2.757 0.520 1.00 83.62 84 CYS A C 1
ATOM 684 O O . CYS A 1 84 ? -10.198 -2.584 1.093 1.00 83.62 84 CYS A O 1
ATOM 686 N N . LEU A 1 85 ? -12.431 -2.835 1.175 1.00 81.12 85 LEU A N 1
ATOM 687 C CA . LEU A 1 85 ? -12.540 -2.979 2.624 1.00 81.12 85 LEU A CA 1
ATOM 688 C C . LEU A 1 85 ? -13.089 -4.375 2.916 1.00 81.12 85 LEU A C 1
ATOM 690 O O . LEU A 1 85 ? -14.187 -4.709 2.469 1.00 81.12 85 LEU A O 1
ATOM 694 N N . GLU A 1 86 ? -12.334 -5.162 3.668 1.00 82.06 86 GLU A N 1
ATOM 695 C CA . GLU A 1 86 ? -12.693 -6.520 4.054 1.00 82.06 86 GLU A CA 1
ATOM 696 C C . GLU A 1 86 ? -12.907 -6.601 5.563 1.00 82.06 86 GLU A C 1
ATOM 698 O O . GLU A 1 86 ? -12.030 -6.264 6.364 1.00 82.06 86 GLU A O 1
ATOM 703 N N . PHE A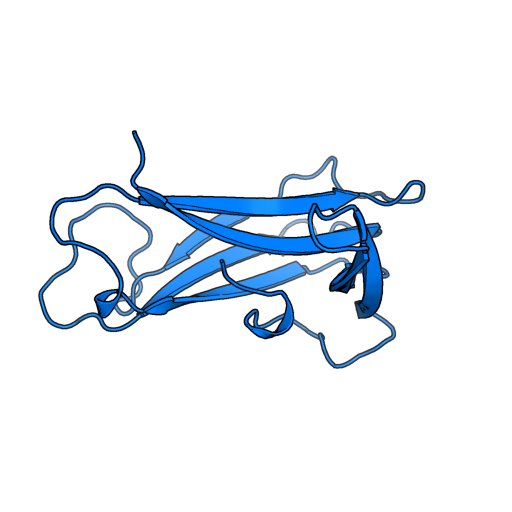 1 87 ? -14.086 -7.077 5.955 1.00 75.19 87 PHE A N 1
ATOM 704 C CA . PHE A 1 87 ? -14.378 -7.428 7.342 1.00 75.19 87 PHE A CA 1
ATOM 705 C C . PHE A 1 87 ? -13.965 -8.879 7.631 1.00 75.19 87 PHE A C 1
ATOM 707 O O . PHE A 1 87 ? -13.934 -9.700 6.710 1.00 75.19 87 PHE A O 1
ATOM 714 N N . PRO A 1 88 ? -13.736 -9.255 8.904 1.00 69.62 88 PRO A N 1
ATOM 715 C CA . PRO A 1 88 ? -13.383 -10.625 9.300 1.00 69.62 88 PRO A CA 1
ATOM 716 C C . PRO A 1 88 ? -14.344 -11.705 8.801 1.00 69.62 88 PRO A C 1
ATOM 718 O O . PRO A 1 88 ? -13.976 -12.869 8.693 1.00 69.62 88 PRO A O 1
ATOM 721 N N . ASN A 1 89 ? -15.590 -11.325 8.522 1.00 69.25 89 ASN A N 1
ATOM 722 C CA . ASN A 1 89 ? -16.644 -12.213 8.049 1.00 69.25 89 ASN A CA 1
ATOM 723 C C . ASN A 1 89 ? -16.630 -12.439 6.520 1.00 69.25 89 ASN A C 1
ATOM 725 O O . ASN A 1 89 ? -17.544 -13.079 6.001 1.00 69.25 89 ASN A O 1
ATOM 729 N N . GLY A 1 90 ? -15.643 -11.894 5.796 1.00 62.19 90 GLY A N 1
ATOM 730 C CA . GLY A 1 90 ? -15.521 -12.009 4.339 1.00 62.19 90 GLY A CA 1
ATOM 731 C C . GLY A 1 90 ? -16.518 -11.158 3.545 1.00 62.19 90 GLY A C 1
ATOM 732 O O . GLY A 1 90 ? -16.613 -11.305 2.328 1.00 62.19 90 GLY A O 1
ATOM 733 N N . LYS A 1 91 ? -17.284 -10.270 4.196 1.00 60.72 91 LYS A N 1
ATOM 734 C CA . LYS A 1 91 ? -18.186 -9.342 3.507 1.00 60.72 91 LYS A CA 1
ATOM 735 C C . LYS A 1 91 ? -17.412 -8.128 3.001 1.00 60.72 91 LYS A C 1
ATOM 737 O O . LYS A 1 91 ? -16.780 -7.412 3.774 1.00 60.72 91 LYS A O 1
ATOM 742 N N . ILE A 1 92 ? -17.555 -7.861 1.709 1.00 60.44 92 ILE A N 1
ATOM 743 C CA . ILE A 1 92 ? -17.196 -6.599 1.054 1.00 60.44 92 ILE A CA 1
ATOM 744 C C . ILE A 1 92 ? -18.439 -5.687 1.167 1.00 60.44 92 ILE A C 1
ATOM 746 O O . ILE A 1 92 ? -19.553 -6.143 0.917 1.00 60.44 92 ILE A O 1
ATOM 750 N N . LEU A 1 93 ? -18.287 -4.451 1.662 1.00 53.28 93 LEU A N 1
ATOM 751 C CA . LEU A 1 93 ? -19.364 -3.594 2.214 1.00 53.28 93 LEU A CA 1
ATOM 752 C C . LEU A 1 93 ? -20.732 -3.611 1.485 1.00 53.28 93 LEU A C 1
ATOM 754 O O . LEU A 1 93 ? -20.887 -2.943 0.469 1.00 53.28 93 LEU A O 1
ATOM 758 N N . ILE A 1 94 ? -21.749 -4.208 2.141 1.00 41.06 94 ILE A N 1
ATOM 759 C CA . ILE A 1 94 ? -23.074 -3.610 2.455 1.00 41.06 94 ILE A CA 1
ATOM 760 C C . ILE A 1 94 ? -23.592 -4.211 3.796 1.00 41.06 94 ILE A C 1
ATOM 762 O O . ILE A 1 94 ? -24.361 -5.163 3.750 1.00 41.06 94 ILE A O 1
ATOM 766 N N . GLN A 1 95 ? -23.167 -3.739 4.988 1.00 36.97 95 GLN A N 1
ATOM 767 C CA . GLN A 1 95 ? -23.940 -3.713 6.273 1.00 36.97 95 GLN A CA 1
ATOM 768 C C . GLN A 1 95 ? -23.076 -3.484 7.535 1.00 36.97 95 GLN A C 1
ATOM 770 O O . GLN A 1 95 ? -21.859 -3.631 7.504 1.00 36.97 95 GLN A O 1
ATOM 775 N N . LYS A 1 96 ? -23.743 -3.099 8.641 1.00 43.78 96 LYS A N 1
ATOM 776 C CA . LYS A 1 96 ? -23.165 -2.740 9.950 1.00 43.78 96 LYS A CA 1
ATOM 777 C C . LYS A 1 96 ? -22.437 -3.924 10.629 1.00 43.78 96 LYS A C 1
ATOM 779 O O . LYS A 1 96 ? -22.994 -5.023 10.620 1.00 43.78 96 LYS A O 1
ATOM 784 N N . PRO A 1 97 ? -21.270 -3.702 11.265 1.00 45.88 97 PRO A N 1
ATOM 785 C CA . PRO A 1 97 ? -20.556 -4.729 12.031 1.00 45.88 97 PRO A CA 1
ATOM 786 C C . PRO A 1 97 ? -21.329 -5.170 13.284 1.00 45.88 97 PRO A C 1
ATOM 788 O O . PRO A 1 97 ? -21.992 -4.349 13.919 1.00 45.88 97 PRO A O 1
ATOM 791 N N . GLY A 1 98 ? -21.225 -6.455 13.638 1.00 47.03 98 GLY A N 1
ATOM 792 C CA . GLY A 1 98 ? -21.672 -7.009 14.923 1.00 47.03 98 GLY A CA 1
ATOM 793 C C . GLY A 1 98 ? -20.535 -7.084 15.955 1.00 47.03 98 GLY A C 1
ATOM 794 O O . GLY A 1 98 ? -19.361 -7.013 15.599 1.00 47.03 98 GLY A O 1
ATOM 795 N N . ASP A 1 99 ? -20.887 -7.276 17.229 1.00 49.41 99 ASP A N 1
ATOM 796 C CA . ASP A 1 99 ? -20.038 -7.119 18.431 1.00 49.41 99 ASP A CA 1
ATOM 797 C C . ASP A 1 99 ? -18.834 -8.086 18.596 1.00 49.41 99 ASP A C 1
ATOM 799 O O . ASP A 1 99 ? -18.262 -8.180 19.681 1.00 49.41 99 ASP A O 1
ATOM 803 N N . GLN A 1 100 ? -18.406 -8.820 17.562 1.00 51.97 100 GLN A N 1
ATOM 804 C CA . GLN A 1 100 ? -17.292 -9.787 17.667 1.00 51.97 100 GLN A CA 1
ATOM 805 C C . GLN A 1 100 ? -16.145 -9.581 16.665 1.00 51.97 100 GLN A C 1
ATOM 807 O O . GLN A 1 100 ? -15.198 -10.369 16.641 1.00 51.97 100 GLN A O 1
ATOM 812 N N . GLU A 1 101 ? -16.173 -8.522 15.860 1.00 61.84 101 GLU A N 1
ATOM 813 C CA . GLU A 1 101 ? -15.132 -8.271 14.860 1.00 61.84 101 GLU A CA 1
ATOM 814 C C . GLU A 1 101 ? -13.965 -7.475 15.462 1.00 61.84 101 GLU A C 1
ATOM 816 O O . GLU A 1 101 ? -14.142 -6.375 15.984 1.00 61.84 101 GLU A O 1
ATOM 821 N N . LYS A 1 102 ? -12.753 -8.044 15.424 1.00 67.88 102 LYS A N 1
ATOM 822 C CA . LYS A 1 102 ? -11.569 -7.416 16.036 1.00 67.88 102 LYS A CA 1
ATOM 823 C C . LYS A 1 102 ? -10.769 -6.539 15.071 1.00 67.88 102 LYS A C 1
ATOM 825 O O . LYS A 1 102 ? -10.191 -5.555 15.520 1.00 67.88 102 LYS A O 1
ATOM 830 N N . GLU A 1 103 ? -10.749 -6.847 13.774 1.00 78.88 103 GLU A N 1
ATOM 831 C CA . GLU A 1 103 ? -9.861 -6.202 12.795 1.00 78.88 103 GLU A CA 1
ATOM 832 C C . GLU A 1 103 ? -10.549 -6.029 11.434 1.00 78.88 103 GLU A C 1
ATOM 834 O O . GLU A 1 103 ? -11.179 -6.954 10.955 1.00 78.88 103 GLU A O 1
ATOM 839 N N . VAL A 1 104 ? -10.421 -4.871 10.794 1.00 83.38 104 VAL A N 1
ATOM 840 C CA . VAL A 1 104 ? -10.829 -4.631 9.401 1.00 83.38 104 VAL A CA 1
ATOM 841 C C . VAL A 1 104 ? -9.580 -4.516 8.547 1.00 83.38 104 VAL A C 1
ATOM 843 O O . VAL A 1 104 ? -8.633 -3.822 8.925 1.00 83.38 104 VAL A O 1
ATOM 846 N N . SER A 1 105 ? -9.596 -5.153 7.383 1.00 86.69 105 SER A N 1
ATOM 847 C CA . SER A 1 105 ? -8.543 -5.017 6.386 1.00 86.69 105 SER A CA 1
ATOM 848 C C . SER A 1 105 ? -8.958 -4.012 5.322 1.00 86.69 105 SER A C 1
ATOM 850 O O . SER A 1 105 ? -10.108 -3.968 4.890 1.00 86.69 105 SER A O 1
ATOM 852 N N . PHE A 1 106 ? -8.011 -3.209 4.868 1.00 87.81 106 PHE A N 1
ATOM 853 C CA . PHE A 1 106 ? -8.144 -2.431 3.646 1.00 87.81 106 PHE A CA 1
ATOM 854 C C . PHE A 1 106 ? -7.055 -2.868 2.673 1.00 87.81 106 PHE A C 1
ATOM 856 O O . PHE A 1 106 ? -5.912 -3.107 3.071 1.00 87.81 106 PHE A O 1
ATOM 863 N N . ILE A 1 107 ? -7.420 -3.007 1.406 1.00 88.00 107 ILE A N 1
ATOM 864 C CA . ILE A 1 107 ? -6.578 -3.623 0.386 1.00 88.00 107 ILE A CA 1
ATOM 865 C C . ILE A 1 107 ? -6.491 -2.687 -0.808 1.00 88.00 107 ILE A C 1
ATOM 867 O O . ILE A 1 107 ? -7.510 -2.170 -1.263 1.00 88.00 107 ILE A O 1
ATOM 871 N N . ILE A 1 108 ? -5.271 -2.482 -1.300 1.00 88.69 108 ILE A N 1
ATOM 872 C CA . ILE A 1 108 ? -5.006 -1.916 -2.621 1.00 88.69 108 ILE A CA 1
ATOM 873 C C . ILE A 1 108 ? -4.555 -3.064 -3.514 1.00 88.69 108 ILE A C 1
ATOM 875 O O . ILE A 1 108 ? -3.552 -3.709 -3.197 1.00 88.69 108 ILE A O 1
ATOM 879 N N . SER A 1 109 ? -5.261 -3.314 -4.613 1.00 90.50 109 SER A N 1
ATOM 880 C CA . SER A 1 109 ? -4.970 -4.459 -5.478 1.00 90.50 109 SER A CA 1
ATOM 881 C C . SER A 1 109 ? -5.074 -4.159 -6.969 1.00 90.50 109 SER A C 1
ATOM 883 O O . SER A 1 109 ? -5.913 -3.377 -7.399 1.00 90.50 109 SER A O 1
ATOM 885 N N . GLU A 1 110 ? -4.238 -4.816 -7.772 1.00 86.62 110 GLU A N 1
ATOM 886 C CA . GLU A 1 110 ? -4.425 -4.955 -9.219 1.00 86.62 110 GLU A CA 1
ATOM 887 C C . GLU A 1 110 ? -3.803 -6.276 -9.690 1.00 86.62 110 GLU A C 1
ATOM 889 O O . GLU A 1 110 ? -2.597 -6.498 -9.530 1.00 86.62 110 GLU A O 1
ATOM 894 N N . HIS A 1 111 ? -4.647 -7.162 -10.225 1.00 83.69 111 HIS A N 1
ATOM 895 C CA . HIS A 1 111 ? -4.283 -8.537 -10.607 1.00 83.69 111 HIS A CA 1
ATOM 896 C C . HIS A 1 111 ? -4.747 -8.913 -12.010 1.00 83.69 111 HIS A C 1
ATOM 898 O O . HIS A 1 111 ? -4.128 -9.744 -12.667 1.00 83.69 111 HIS A O 1
ATOM 904 N N . GLU A 1 112 ? -5.857 -8.333 -12.462 1.00 78.25 112 GLU A N 1
ATOM 905 C CA . GLU A 1 112 ? -6.579 -8.838 -13.627 1.00 78.25 112 GLU A CA 1
ATOM 906 C C . GLU A 1 112 ? -5.939 -8.428 -14.949 1.00 78.25 112 GLU A C 1
ATOM 908 O O . GLU A 1 112 ? -5.959 -9.191 -15.913 1.00 78.25 112 GLU A O 1
ATOM 913 N N . LYS A 1 113 ? -5.375 -7.219 -15.015 1.00 79.44 113 LYS A N 1
ATOM 914 C CA . LYS A 1 113 ? -4.837 -6.673 -16.265 1.00 79.44 113 LYS A CA 1
ATOM 915 C C . LYS A 1 113 ? -3.351 -6.955 -16.417 1.00 79.44 113 LYS A C 1
ATOM 917 O O . LYS A 1 113 ? -2.816 -6.732 -17.502 1.00 79.44 113 LYS A O 1
ATOM 922 N N . LEU A 1 114 ? -2.701 -7.435 -15.352 1.00 85.00 114 LEU A N 1
ATOM 923 C CA . LEU A 1 114 ? -1.266 -7.716 -15.296 1.00 85.00 114 LEU A CA 1
ATOM 924 C C . LEU A 1 114 ? -0.437 -6.532 -15.818 1.00 85.00 114 LEU A C 1
ATOM 926 O O . LEU A 1 114 ? 0.557 -6.698 -16.531 1.00 85.00 114 LEU A O 1
ATOM 930 N N . ASN A 1 115 ? -0.880 -5.311 -15.505 1.00 90.00 115 ASN A N 1
ATOM 931 C CA . ASN A 1 115 ? -0.278 -4.106 -16.046 1.00 90.00 115 ASN A CA 1
ATOM 932 C C . ASN A 1 115 ? 0.961 -3.736 -15.230 1.00 90.00 115 ASN A C 1
ATOM 934 O O . ASN A 1 115 ? 0.849 -3.412 -14.047 1.00 90.00 115 ASN A O 1
ATOM 938 N N . TRP A 1 116 ? 2.133 -3.719 -15.862 1.00 94.50 116 TRP A N 1
ATOM 939 C CA . TRP A 1 116 ? 3.371 -3.306 -15.202 1.00 94.50 116 TRP A CA 1
ATOM 940 C C . TRP A 1 116 ? 3.276 -1.876 -14.668 1.00 94.50 116 TRP A C 1
ATOM 942 O O . TRP A 1 116 ? 2.813 -0.971 -15.366 1.00 94.50 116 TRP A O 1
ATOM 952 N N . LYS A 1 117 ? 3.707 -1.683 -13.421 1.00 94.88 117 LYS A N 1
ATOM 953 C CA . LYS A 1 117 ? 3.667 -0.410 -12.706 1.00 94.88 117 LYS A CA 1
ATOM 954 C C . LYS A 1 117 ? 4.872 -0.240 -11.787 1.00 94.88 117 LYS A C 1
ATOM 956 O O . LYS A 1 117 ? 5.350 -1.193 -11.170 1.00 94.88 117 LYS A O 1
ATOM 961 N N . LYS A 1 118 ? 5.342 1.004 -11.708 1.00 96.06 118 LYS A N 1
ATOM 962 C CA . LYS A 1 118 ? 6.580 1.415 -11.035 1.00 96.06 118 LYS A CA 1
ATOM 963 C C . LYS A 1 118 ? 6.409 2.768 -10.353 1.00 96.06 118 LYS A C 1
ATOM 965 O O . LYS A 1 118 ? 5.640 3.606 -10.821 1.00 96.06 118 LYS A O 1
ATOM 970 N N . GLY A 1 119 ? 7.179 3.000 -9.295 1.00 95.81 119 GLY A N 1
ATOM 971 C CA . GLY A 1 119 ? 7.454 4.330 -8.758 1.00 95.81 119 GLY A CA 1
ATOM 972 C C . GLY A 1 119 ? 6.418 4.822 -7.755 1.00 95.81 119 GLY A C 1
ATOM 973 O O . GLY A 1 119 ? 6.411 6.003 -7.426 1.00 95.81 119 GLY A O 1
ATOM 974 N N . LEU A 1 120 ? 5.534 3.948 -7.264 1.00 95.81 120 LEU A N 1
ATOM 975 C CA . LEU A 1 120 ? 4.662 4.280 -6.139 1.00 95.81 120 LEU A CA 1
ATOM 976 C C . LEU A 1 120 ? 5.459 4.264 -4.846 1.00 95.81 120 LEU A C 1
ATOM 978 O O . LEU A 1 120 ? 6.038 3.244 -4.491 1.00 95.81 120 LEU A O 1
ATOM 982 N N . VAL A 1 121 ? 5.405 5.366 -4.109 1.00 94.94 121 VAL A N 1
ATOM 983 C CA . VAL A 1 121 ? 5.953 5.477 -2.760 1.00 94.94 121 VAL A CA 1
ATOM 984 C C . VAL A 1 121 ? 4.812 5.560 -1.760 1.00 94.94 121 VAL A C 1
ATOM 986 O O . VAL A 1 121 ? 4.034 6.519 -1.760 1.00 94.94 121 VAL A O 1
ATOM 989 N N . ILE A 1 122 ? 4.729 4.581 -0.865 1.00 93.56 122 ILE A N 1
ATOM 990 C CA . ILE A 1 122 ? 3.729 4.536 0.201 1.00 93.56 122 ILE A CA 1
ATOM 991 C C . ILE A 1 122 ? 4.305 5.222 1.440 1.00 93.56 122 ILE A C 1
ATOM 993 O O . ILE A 1 122 ? 5.279 4.755 2.032 1.00 93.56 122 ILE A O 1
ATOM 997 N N . LYS A 1 123 ? 3.682 6.329 1.861 1.00 92.31 123 LYS A N 1
ATOM 998 C CA . LYS A 1 123 ? 4.054 7.061 3.085 1.00 92.31 123 LYS A CA 1
ATOM 999 C C . LYS A 1 123 ? 3.271 6.615 4.317 1.00 92.31 123 LYS A C 1
ATOM 1001 O O . LYS A 1 123 ? 3.683 6.919 5.433 1.00 92.31 123 LYS A O 1
ATOM 1006 N N . GLY A 1 124 ? 2.123 5.970 4.129 1.00 91.94 124 GLY A N 1
ATOM 1007 C CA . GLY A 1 124 ? 1.244 5.547 5.215 1.00 91.94 124 GLY A CA 1
ATOM 1008 C C . GLY A 1 124 ? -0.236 5.692 4.877 1.00 91.94 124 GLY A C 1
ATOM 1009 O O . GLY A 1 124 ? -0.605 6.081 3.771 1.00 91.94 124 GLY A O 1
ATOM 1010 N N . ALA A 1 125 ? -1.081 5.423 5.868 1.00 91.88 125 ALA A N 1
ATOM 1011 C CA . ALA A 1 125 ? -2.522 5.639 5.796 1.00 91.88 125 ALA A CA 1
ATOM 1012 C C . ALA A 1 125 ? -3.027 6.341 7.062 1.00 91.88 125 ALA A C 1
ATOM 1014 O O . ALA A 1 125 ? -2.511 6.148 8.166 1.00 91.88 125 ALA A O 1
ATOM 1015 N N . ILE A 1 126 ? -4.046 7.177 6.924 1.00 91.88 126 ILE A N 1
ATOM 1016 C CA . ILE A 1 126 ? -4.712 7.845 8.039 1.00 91.88 126 ILE A CA 1
ATOM 1017 C C . ILE A 1 126 ? -6.136 7.324 8.122 1.00 91.88 126 ILE A C 1
ATOM 1019 O O . ILE A 1 126 ? -6.888 7.424 7.162 1.00 91.88 126 ILE A O 1
ATOM 1023 N N . VAL A 1 127 ? -6.507 6.824 9.296 1.00 90.62 127 VAL A N 1
ATOM 1024 C CA . VAL A 1 127 ? -7.895 6.521 9.641 1.00 90.62 127 VAL A CA 1
ATOM 1025 C C . VAL A 1 127 ? -8.408 7.670 10.490 1.00 90.62 127 VAL A C 1
ATOM 1027 O O . VAL A 1 127 ? -7.790 8.002 11.506 1.00 90.62 127 VAL A O 1
ATOM 1030 N N . ARG A 1 128 ? -9.496 8.311 10.065 1.00 91.88 128 ARG A N 1
ATOM 1031 C CA . ARG A 1 128 ? -10.070 9.458 10.779 1.00 91.88 128 ARG A CA 1
ATOM 1032 C C . ARG A 1 128 ? -11.594 9.494 10.668 1.00 91.88 128 ARG A C 1
ATOM 1034 O O . ARG A 1 128 ? -12.125 8.979 9.685 1.00 91.88 128 ARG A O 1
ATOM 1041 N N . PRO A 1 129 ? -12.295 10.104 11.641 1.00 91.62 129 PRO A N 1
ATOM 1042 C CA . PRO A 1 129 ? -13.716 10.387 11.506 1.00 91.62 129 PRO A CA 1
ATOM 1043 C C . PRO A 1 129 ? -13.979 11.214 10.247 1.00 91.62 129 PRO A C 1
ATOM 1045 O O . PRO A 1 129 ? -13.295 12.211 9.997 1.00 91.62 129 PRO A O 1
ATOM 1048 N N . LYS A 1 130 ? -14.970 10.796 9.468 1.00 89.88 130 LYS A N 1
ATOM 1049 C CA . LYS A 1 130 ? -15.478 11.548 8.329 1.00 89.88 130 LYS A CA 1
ATOM 1050 C C . LYS A 1 130 ? -16.350 12.680 8.874 1.00 89.88 130 LYS A C 1
ATOM 1052 O O . LYS A 1 130 ? -17.300 12.414 9.609 1.00 89.88 130 LYS A O 1
ATOM 1057 N N . LYS A 1 131 ? -15.956 13.922 8.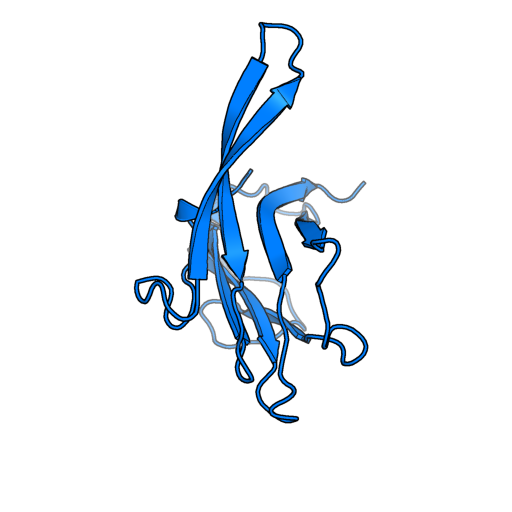584 1.00 78.56 131 LYS A N 1
ATOM 1058 C CA . LYS A 1 131 ? -16.735 15.119 8.928 1.00 78.56 131 LYS A CA 1
ATOM 1059 C C . LYS A 1 131 ? -17.985 15.228 8.066 1.00 78.56 131 LYS A C 1
ATOM 1061 O O . LYS A 1 131 ? -17.931 14.754 6.908 1.00 78.56 131 LYS A O 1
#

Radius of gyration: 16.17 Å; chains: 1; bounding box: 38×34×35 Å

InterPro domains:
  IPR025886 Phloem protein 2-like [PF14299] (1-129)
  IPR052147 Phloem protein 2-like/Lectin [PTHR48478] (1-95)

Sequence (131 aa):
MLFPRSFGITWENDTRYWIWLSITKPSPSGDAEIEVHELVNVCWLTIHGKLEISRLSPGVNYEVVFIVMLQEDSYGWSVPVDLCLEFPNGKILIQKPGDQEKEVSFIISEHEKLNWKKGLVIKGAIVRPKK

Secondary structure (DSSP, 8-state):
-B-GGGSEETTTT-TTTEEEEEEEE--TTS-EEEEEEEE--BSSEEEEEEEEGGGSPTT--EEEEEEEEEEEEEE-TTSPPEEEEE-TTS-BSSSPPPTT--EEEEEEEE-SS---BEEEEEEEEEEEE--

Organism: NCBI:txid357466

pLDDT: mean 84.93, std 12.79, range [36.97, 96.81]

Foldseek 3Di:
DFFQVQKDWVVCVPVCFKDWDWDWDDDPVGTDTGIKMWGAKFLWTKIKHKDFCVVDDPPFDKDKAWDKDFDPPKDQVVDPWDKFKAWPVRDTDDDDDDDPTTMIMIMTTDDDVSTMTGGMITGGMDIDGDD